Protein AF-A0A8T3AMB6-F1 (afdb_monomer_lite)

Secondary structure (DSSP, 8-state):
-EE-GGGGSSS-TTS-B--TT-TTTEEEEE--TTS-HHHHHHHHHHHHHHHHS-HHHHHHHHHH--TTEEEEE-----B--GGGHHHHHHHHHHHHTTT--HHHHHHHHHHHHS-TTTS-TTTTTTEEE-----TT--GGGG--TT-SEEET----SHHHHHHHHHHHHTT-TTGGGG-

Radius of gyration: 18.83 Å; chains: 1; bounding box: 40×41×48 Å

Sequence (179 aa):
MVLNYWNLLQADKARLWITNKVPQSWVSVSIDSKSSKWFVEQAAMVKKVADTLPVHLQVSYKEGTNEDKLIICSSEVFYVPRHFVNDFVDLVGLVGDLNIHHKVAVPLFFLAMDSQQNFDSDALARIVYQTTLPSNGSSFSYYTAKASAVYPLKVLNEPDFVKLVQVMASGDPLLMELV

InterPro domains:
  IPR005049 STELLO-like [PTHR31362] (1-178)

pLDDT: mean 83.97, std 10.94, range [53.72, 96.75]

Structure (mmCIF, N/CA/C/O backbone):
data_AF-A0A8T3AMB6-F1
#
_entry.id   AF-A0A8T3AMB6-F1
#
loop_
_atom_site.group_PDB
_atom_site.id
_atom_site.type_symbol
_atom_site.label_atom_id
_atom_site.label_alt_id
_atom_site.label_comp_id
_atom_site.label_asym_id
_atom_site.label_entity_id
_atom_site.label_seq_id
_atom_site.pdbx_PDB_ins_code
_atom_site.Cartn_x
_atom_site.Cartn_y
_atom_site.Cartn_z
_atom_site.occupancy
_atom_site.B_iso_or_equiv
_atom_site.auth_seq_id
_atom_site.auth_comp_id
_atom_site.auth_asym_id
_atom_site.auth_atom_id
_atom_site.pdbx_PDB_model_num
ATOM 1 N N . MET A 1 1 ? 0.405 7.080 -14.772 1.00 71.50 1 MET A N 1
ATOM 2 C CA . MET A 1 1 ? 1.543 6.529 -14.003 1.00 71.50 1 MET A CA 1
ATOM 3 C C . MET A 1 1 ? 2.224 5.512 -14.893 1.00 71.50 1 MET A C 1
ATOM 5 O O . MET A 1 1 ? 1.505 4.781 -15.561 1.00 71.50 1 MET A O 1
ATOM 9 N N . VAL A 1 2 ? 3.554 5.467 -14.915 1.00 73.81 2 VAL A N 1
ATOM 10 C CA . VAL A 1 2 ? 4.290 4.366 -15.558 1.00 73.81 2 VAL A CA 1
ATOM 11 C C . VAL A 1 2 ? 4.993 3.566 -14.474 1.00 73.81 2 VAL A C 1
ATOM 13 O O . VAL A 1 2 ? 5.714 4.145 -13.661 1.00 73.81 2 VAL A O 1
ATOM 16 N N . LEU A 1 3 ? 4.731 2.259 -14.449 1.00 77.44 3 LEU A N 1
ATOM 17 C CA . LEU A 1 3 ? 5.316 1.303 -13.516 1.00 77.44 3 LEU A CA 1
ATOM 18 C C . LEU A 1 3 ? 6.539 0.653 -14.166 1.00 77.44 3 LEU A C 1
ATOM 20 O O . LEU A 1 3 ? 6.450 0.097 -15.259 1.00 77.44 3 LEU A O 1
ATOM 24 N N . ASN A 1 4 ? 7.667 0.707 -13.473 1.00 76.06 4 ASN A N 1
ATOM 25 C CA . ASN A 1 4 ? 8.893 0.038 -13.866 1.00 76.06 4 ASN A CA 1
ATOM 26 C C . ASN A 1 4 ? 8.941 -1.344 -13.200 1.00 76.06 4 ASN A C 1
ATOM 28 O O . ASN A 1 4 ? 9.439 -1.500 -12.082 1.00 76.06 4 ASN A O 1
ATOM 32 N N . TYR A 1 5 ? 8.376 -2.346 -13.870 1.00 72.69 5 TYR A N 1
ATOM 33 C CA . TYR A 1 5 ? 8.190 -3.667 -13.271 1.00 72.69 5 TYR A CA 1
ATOM 34 C C . TYR A 1 5 ? 9.496 -4.445 -13.050 1.00 72.69 5 TYR A C 1
ATOM 36 O O . TYR A 1 5 ? 9.509 -5.383 -12.257 1.00 72.69 5 TYR A O 1
ATOM 44 N N . TRP A 1 6 ? 10.606 -4.047 -13.677 1.00 70.44 6 TRP A N 1
ATOM 45 C CA . TRP A 1 6 ? 11.914 -4.693 -13.502 1.00 70.44 6 TRP A CA 1
ATOM 46 C C . TRP A 1 6 ? 12.422 -4.561 -12.066 1.00 70.44 6 TRP A C 1
ATOM 48 O O . TRP A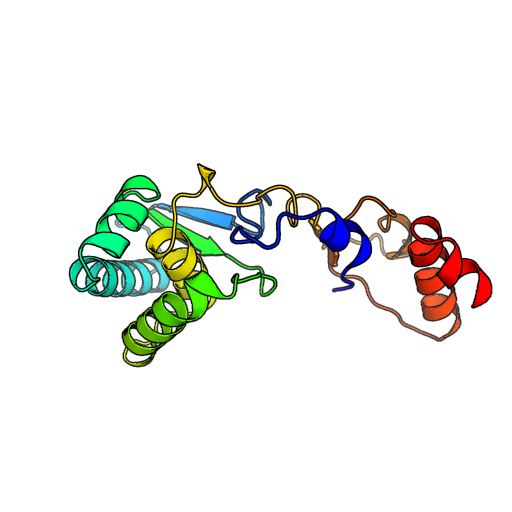 1 6 ? 12.936 -5.521 -11.497 1.00 70.44 6 TRP A O 1
ATOM 58 N N . ASN A 1 7 ? 12.191 -3.405 -11.434 1.00 67.81 7 ASN A N 1
ATOM 59 C CA . ASN A 1 7 ? 12.529 -3.199 -10.023 1.00 67.81 7 ASN A CA 1
ATOM 60 C C . ASN A 1 7 ? 11.692 -4.088 -9.089 1.00 67.81 7 ASN A C 1
ATOM 62 O O . ASN A 1 7 ? 12.131 -4.392 -7.984 1.00 67.81 7 ASN A O 1
ATOM 66 N N . LEU A 1 8 ? 10.528 -4.568 -9.545 1.00 77.00 8 LEU A N 1
ATOM 67 C CA . LEU A 1 8 ? 9.697 -5.519 -8.801 1.00 77.00 8 LEU A CA 1
ATOM 68 C C . LEU A 1 8 ? 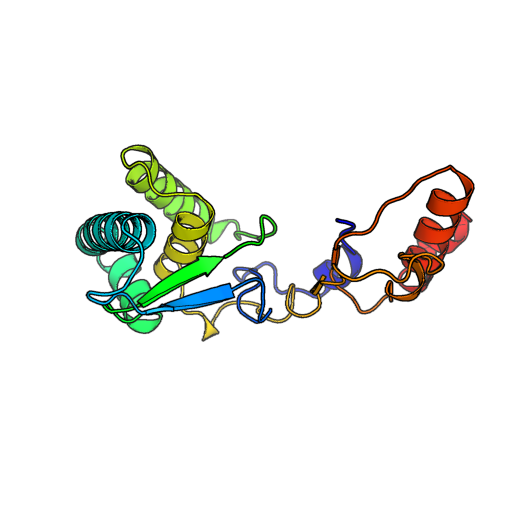10.183 -6.970 -8.938 1.00 77.00 8 LEU A C 1
ATOM 70 O O . LEU A 1 8 ? 9.723 -7.838 -8.200 1.00 77.00 8 LEU A O 1
ATOM 74 N N . LEU A 1 9 ? 11.108 -7.272 -9.860 1.00 77.94 9 LEU A N 1
ATOM 75 C CA . LEU A 1 9 ? 11.675 -8.622 -9.977 1.00 77.94 9 LEU A CA 1
ATOM 76 C C . LEU A 1 9 ? 12.528 -8.993 -8.763 1.00 77.94 9 LEU A C 1
ATOM 78 O O . LEU A 1 9 ? 12.580 -10.170 -8.410 1.00 77.94 9 LEU A O 1
ATOM 82 N N . GLN A 1 10 ? 13.169 -7.998 -8.145 1.00 80.06 10 GLN A N 1
ATOM 83 C CA . GLN A 1 10 ? 14.008 -8.162 -6.955 1.00 80.06 10 GLN A CA 1
ATOM 84 C C . GLN A 1 10 ? 13.212 -8.094 -5.646 1.00 80.06 10 GLN A C 1
ATOM 86 O O . GLN A 1 10 ? 13.758 -8.421 -4.597 1.00 80.06 10 GLN A O 1
ATOM 91 N N . ALA A 1 11 ? 11.946 -7.676 -5.707 1.00 88.94 11 ALA A N 1
ATOM 92 C CA . ALA A 1 11 ? 11.088 -7.577 -4.540 1.00 88.94 11 ALA A CA 1
ATOM 93 C C . ALA A 1 11 ? 10.725 -8.967 -3.990 1.00 88.94 11 ALA A C 1
ATOM 95 O O . ALA A 1 11 ? 10.522 -9.932 -4.742 1.00 88.94 11 ALA A O 1
ATOM 96 N N . ASP A 1 12 ? 10.612 -9.064 -2.669 1.00 93.06 12 ASP A N 1
ATOM 97 C CA . ASP A 1 12 ? 10.246 -10.287 -1.968 1.00 93.06 12 ASP A CA 1
ATOM 98 C C . ASP A 1 12 ? 8.747 -10.559 -2.137 1.00 93.06 12 ASP A C 1
ATOM 100 O O . ASP A 1 12 ? 7.897 -10.012 -1.435 1.00 93.06 12 ASP A O 1
ATOM 104 N N . LYS A 1 13 ? 8.411 -11.447 -3.076 1.00 93.19 13 LYS A N 1
ATOM 105 C CA . LYS A 1 13 ? 7.029 -11.841 -3.410 1.00 93.19 13 LYS A CA 1
ATOM 106 C C . LYS A 1 13 ? 6.336 -12.638 -2.300 1.00 93.19 13 LYS A C 1
ATOM 108 O O . LYS A 1 13 ? 5.157 -12.963 -2.435 1.00 93.19 13 LYS A O 1
ATOM 113 N N . ALA A 1 14 ? 7.039 -12.974 -1.220 1.00 95.81 14 ALA A N 1
ATOM 114 C CA . ALA A 1 14 ? 6.425 -13.512 -0.015 1.00 95.81 14 ALA A CA 1
ATOM 115 C C . ALA A 1 14 ? 5.962 -12.410 0.954 1.00 95.81 14 ALA A C 1
ATOM 117 O O . ALA A 1 14 ? 5.346 -12.728 1.963 1.00 95.81 14 ALA A O 1
ATOM 118 N N . ARG A 1 15 ? 6.217 -11.128 0.673 1.00 96.75 15 ARG A N 1
ATOM 119 C CA . ARG A 1 15 ? 5.850 -10.013 1.556 1.00 96.75 15 ARG A CA 1
ATOM 120 C C . ARG A 1 15 ? 4.833 -9.087 0.910 1.00 96.75 15 ARG A C 1
ATOM 122 O O . ARG A 1 15 ? 4.731 -8.993 -0.310 1.00 96.75 15 ARG A O 1
ATOM 129 N N . LEU A 1 16 ? 4.083 -8.381 1.747 1.00 96.50 16 LEU A N 1
ATOM 130 C CA . LEU A 1 16 ? 3.170 -7.325 1.317 1.00 96.50 16 LEU A CA 1
ATOM 131 C C . LEU A 1 16 ? 3.958 -6.136 0.752 1.00 96.50 16 LEU A C 1
ATOM 133 O O . LEU A 1 16 ? 4.942 -5.709 1.362 1.00 96.50 16 LEU A O 1
ATOM 137 N N . TRP A 1 17 ? 3.523 -5.590 -0.391 1.00 94.06 17 TRP A N 1
ATOM 138 C CA . TRP A 1 17 ? 4.127 -4.385 -0.983 1.00 94.06 17 TRP A CA 1
ATOM 139 C C . TRP A 1 17 ? 3.116 -3.252 -1.013 1.00 94.06 17 TRP A C 1
ATOM 141 O O . TRP A 1 17 ? 2.035 -3.384 -1.588 1.00 94.06 17 TRP A O 1
ATOM 151 N N . ILE A 1 18 ? 3.488 -2.112 -0.442 1.00 92.75 18 ILE A N 1
ATOM 152 C CA . ILE A 1 18 ? 2.692 -0.888 -0.472 1.00 92.75 18 ILE A CA 1
ATOM 153 C C . ILE A 1 18 ? 3.616 0.324 -0.372 1.00 92.75 18 ILE A C 1
ATOM 155 O O . ILE A 1 18 ? 4.778 0.225 0.007 1.00 92.75 18 ILE A O 1
ATOM 159 N N . THR A 1 19 ? 3.109 1.502 -0.705 1.00 91.06 19 THR A N 1
ATOM 160 C CA . THR A 1 19 ? 3.871 2.757 -0.710 1.00 91.06 19 THR A CA 1
ATOM 161 C C . THR A 1 19 ? 4.014 3.385 0.682 1.00 91.06 19 THR A C 1
ATOM 163 O O . THR A 1 19 ? 3.999 4.610 0.803 1.00 91.06 19 THR A O 1
ATOM 166 N N . ASN A 1 20 ? 4.107 2.583 1.746 1.00 90.56 20 ASN A N 1
ATOM 167 C CA . ASN A 1 20 ? 4.154 3.057 3.138 1.00 90.56 20 ASN A CA 1
ATOM 168 C C . ASN A 1 20 ? 5.390 3.924 3.447 1.00 90.56 20 ASN A C 1
ATOM 170 O O . ASN A 1 20 ? 5.372 4.708 4.393 1.00 90.56 20 ASN A O 1
ATOM 174 N N . LYS A 1 21 ? 6.455 3.822 2.642 1.00 88.56 21 LYS A N 1
ATOM 175 C CA . LYS A 1 21 ? 7.654 4.674 2.741 1.00 88.56 21 LYS A CA 1
ATOM 176 C C . LYS A 1 21 ? 7.622 5.924 1.866 1.00 88.56 21 LYS A C 1
ATOM 178 O O . LYS A 1 21 ? 8.559 6.716 1.931 1.00 88.56 21 LYS A O 1
ATOM 183 N N . VAL A 1 22 ? 6.579 6.127 1.060 1.00 85.00 22 VAL A N 1
ATOM 184 C CA . VAL A 1 22 ? 6.497 7.292 0.173 1.00 85.00 22 VAL A CA 1
ATOM 185 C C . VAL A 1 22 ? 5.759 8.434 0.889 1.00 85.00 22 VAL A C 1
ATOM 187 O O . VAL A 1 22 ? 4.555 8.304 1.116 1.00 85.00 22 VAL A O 1
ATOM 190 N N . PRO A 1 23 ? 6.421 9.568 1.213 1.00 81.06 23 PRO A N 1
ATOM 191 C CA . PRO A 1 23 ? 5.881 10.574 2.139 1.00 81.06 23 PRO A CA 1
ATOM 192 C C . PRO A 1 23 ? 4.530 11.188 1.754 1.00 81.06 23 PRO A C 1
ATOM 194 O O . PRO A 1 23 ? 3.743 11.536 2.624 1.00 81.06 23 PRO A O 1
ATOM 197 N N . GLN A 1 24 ? 4.252 11.339 0.456 1.00 80.00 24 GLN A N 1
ATOM 198 C CA . GLN A 1 24 ? 2.969 11.870 -0.029 1.00 80.00 24 GLN A CA 1
ATOM 199 C C . GLN A 1 24 ? 1.920 10.777 -0.260 1.00 80.00 24 GLN A C 1
ATOM 201 O O . GLN A 1 24 ? 0.734 11.071 -0.412 1.00 80.00 24 GLN A O 1
ATOM 206 N N . SER A 1 25 ? 2.358 9.517 -0.308 1.00 85.06 25 SER A N 1
ATOM 207 C CA . SER A 1 25 ? 1.466 8.396 -0.556 1.00 85.06 25 SER A CA 1
ATOM 208 C C . SER A 1 25 ? 0.833 7.910 0.731 1.00 85.06 25 SER A C 1
ATOM 210 O O . SER A 1 25 ? -0.374 7.725 0.761 1.00 85.06 25 SER A O 1
ATOM 212 N N . TRP A 1 26 ? 1.626 7.749 1.790 1.00 90.62 26 TRP A N 1
ATOM 213 C CA . TRP A 1 26 ? 1.185 7.218 3.074 1.00 90.62 26 TRP A CA 1
ATOM 214 C C . TRP A 1 26 ? 1.273 8.291 4.152 1.00 90.62 26 TRP A C 1
ATOM 216 O O . TRP A 1 26 ? 2.360 8.648 4.610 1.00 90.62 26 TRP A O 1
ATOM 226 N N . VAL A 1 27 ? 0.120 8.819 4.550 1.00 91.94 27 VAL A N 1
ATOM 227 C CA . VAL A 1 27 ? 0.021 9.946 5.480 1.00 91.94 27 VAL A CA 1
ATOM 228 C C . VAL A 1 27 ? -0.784 9.532 6.700 1.00 91.94 27 VAL A C 1
ATOM 230 O O . VAL A 1 27 ? -1.804 8.857 6.592 1.00 91.94 27 VAL A O 1
ATOM 233 N N . SER A 1 28 ? -0.327 9.970 7.870 1.00 92.81 28 SER A N 1
ATOM 234 C CA . SER A 1 28 ? -1.061 9.838 9.121 1.00 92.81 28 SER A CA 1
ATOM 235 C C . SER A 1 28 ? -1.698 11.179 9.478 1.00 92.81 28 SER A C 1
ATOM 237 O O . SER A 1 28 ? -0.997 12.179 9.632 1.00 92.81 28 SER A O 1
ATOM 239 N N . VAL A 1 29 ? -3.025 11.200 9.576 1.00 92.12 29 VAL A N 1
ATOM 240 C CA . VAL A 1 29 ? -3.828 12.376 9.922 1.00 92.12 29 VAL A CA 1
ATOM 241 C C . VAL A 1 29 ? -4.311 12.213 11.358 1.00 92.12 29 VAL A C 1
ATOM 243 O O . VAL A 1 29 ? -4.959 11.218 11.678 1.00 92.12 29 VAL A O 1
ATOM 246 N N . SER A 1 30 ? -3.997 13.174 12.225 1.00 92.00 30 SER A N 1
ATOM 247 C CA . SER A 1 30 ? -4.538 13.199 13.587 1.00 92.00 30 SER A CA 1
ATOM 248 C C . SER A 1 30 ? -6.041 13.462 13.553 1.00 92.00 30 SER A C 1
ATOM 250 O O . SER A 1 30 ? -6.491 14.327 12.801 1.00 92.00 30 SER A O 1
ATOM 252 N N . ILE A 1 31 ? -6.797 12.734 14.370 1.00 91.62 31 ILE A N 1
ATOM 253 C CA . ILE A 1 31 ? -8.239 12.906 14.526 1.00 91.62 31 ILE A CA 1
ATOM 254 C C . ILE A 1 31 ? -8.495 13.665 15.826 1.00 91.62 31 ILE A C 1
ATOM 256 O O . ILE A 1 31 ? -8.287 13.151 16.919 1.00 91.62 31 ILE A O 1
ATOM 260 N N . ASP A 1 32 ? -8.933 14.912 15.697 1.00 86.69 32 ASP A N 1
ATOM 261 C CA . ASP A 1 32 ? -9.219 15.823 16.804 1.00 86.69 32 ASP A CA 1
ATOM 262 C C . ASP A 1 32 ? -10.514 16.622 16.572 1.00 86.69 32 ASP A C 1
ATOM 264 O O . ASP A 1 32 ? -11.193 16.486 15.552 1.00 86.69 32 ASP A O 1
ATOM 268 N N . SER A 1 33 ? -10.861 17.499 17.516 1.00 75.50 33 SER A N 1
ATOM 269 C CA . SER A 1 33 ? -12.073 18.326 17.444 1.00 75.50 33 SER A CA 1
ATOM 270 C C . SER A 1 33 ? -12.085 19.348 16.298 1.00 75.50 33 SER A C 1
ATOM 272 O O . SER A 1 33 ? -13.136 19.923 16.015 1.00 75.50 33 SER A O 1
ATOM 274 N N . LYS A 1 34 ? -10.946 19.588 15.637 1.00 84.94 34 LYS A N 1
ATOM 275 C CA . LYS A 1 34 ? -10.804 20.503 14.491 1.00 84.94 34 LYS A CA 1
ATOM 276 C C . LYS A 1 34 ? -10.743 19.759 13.157 1.00 84.94 34 LYS A C 1
ATOM 278 O O . LYS A 1 34 ? -10.705 20.396 12.102 1.00 84.94 34 LYS A O 1
ATOM 283 N N . SER A 1 35 ? -10.709 18.432 13.195 1.00 87.25 35 SER A N 1
ATOM 284 C CA . SER A 1 35 ? -10.589 17.589 12.015 1.00 87.25 35 SER A CA 1
ATOM 285 C C . SER A 1 35 ? -11.831 17.685 11.139 1.00 87.25 35 SER A C 1
ATOM 287 O O . SER A 1 35 ? -12.945 17.920 11.609 1.00 87.25 35 SER A O 1
ATOM 289 N N . SER A 1 36 ? -11.647 17.501 9.830 1.00 92.25 36 SER A N 1
ATOM 290 C CA . SER A 1 36 ? -12.779 17.498 8.906 1.00 92.25 36 SER A CA 1
ATOM 291 C C . SER A 1 36 ? -13.770 16.392 9.281 1.00 92.25 36 SER A C 1
ATOM 293 O O . SER A 1 36 ? -13.369 15.295 9.680 1.00 92.25 36 SER A O 1
ATOM 295 N N . LYS A 1 37 ? -15.068 16.659 9.093 1.00 93.19 37 LYS A N 1
ATOM 296 C CA . LYS A 1 37 ? -16.134 15.680 9.355 1.00 93.19 37 LYS A CA 1
ATOM 297 C C . LYS A 1 37 ? -15.867 14.345 8.651 1.00 93.19 37 LYS A C 1
ATOM 299 O O . LYS A 1 37 ? -16.076 13.289 9.232 1.00 93.19 37 LYS A O 1
ATOM 304 N N . TRP A 1 38 ? -15.336 14.408 7.429 1.00 93.69 38 TRP A N 1
ATOM 305 C CA . TRP A 1 38 ? -14.986 13.232 6.642 1.00 93.69 38 TRP A CA 1
ATOM 306 C C . TRP A 1 38 ? -13.918 12.365 7.325 1.00 93.69 38 TRP A C 1
ATOM 308 O O . TRP A 1 38 ? -14.104 11.157 7.427 1.00 93.69 38 TRP A O 1
ATOM 318 N N . PHE A 1 3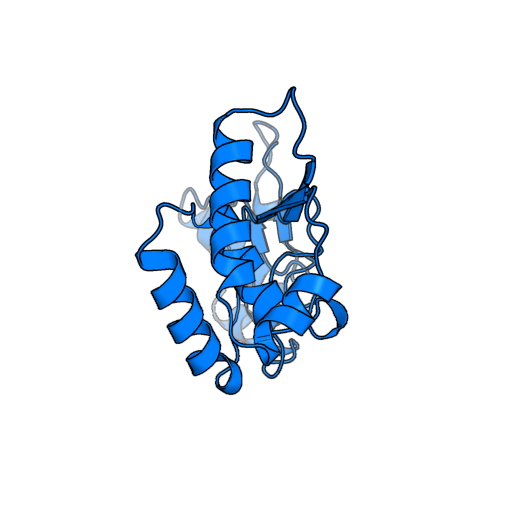9 ? -12.832 12.954 7.848 1.00 93.69 39 PHE A N 1
ATOM 319 C CA . PHE A 1 39 ? -11.796 12.180 8.551 1.00 93.69 39 PHE A CA 1
ATOM 320 C C . PHE A 1 39 ? -12.349 11.509 9.813 1.00 93.69 39 PHE A C 1
ATOM 322 O O . PHE A 1 39 ? -12.045 10.346 10.067 1.00 93.69 39 PHE A O 1
ATOM 329 N N . VAL A 1 40 ? -13.197 12.216 10.567 1.00 93.38 40 VAL A N 1
ATOM 330 C CA . VAL A 1 40 ? -13.837 11.686 11.781 1.00 93.38 40 VAL A CA 1
ATOM 331 C C . VAL A 1 40 ? -14.758 10.506 11.451 1.00 93.38 40 VAL A C 1
ATOM 333 O O . VAL A 1 40 ? -14.684 9.467 12.104 1.00 93.38 40 VAL A O 1
ATOM 336 N N . GLU A 1 41 ? -15.589 10.628 10.411 1.00 94.12 41 GLU A N 1
ATOM 337 C CA . GLU A 1 41 ? -16.484 9.552 9.964 1.00 94.12 41 GLU A CA 1
ATOM 338 C C . GLU A 1 41 ? -15.699 8.314 9.493 1.00 94.12 41 GLU A C 1
ATOM 340 O O . GLU A 1 41 ? -16.027 7.191 9.881 1.00 94.12 41 GLU A O 1
ATOM 345 N N . GLN A 1 42 ? -14.633 8.502 8.705 1.00 95.00 42 GLN A N 1
ATOM 346 C CA . GLN A 1 42 ? -13.778 7.400 8.245 1.00 95.00 42 GLN A CA 1
ATOM 347 C C . GLN A 1 42 ? -13.062 6.704 9.411 1.00 95.00 42 GLN A C 1
ATOM 349 O O . GLN A 1 42 ? -13.058 5.476 9.475 1.00 95.00 42 GLN A O 1
ATOM 354 N N . ALA A 1 43 ? -12.513 7.465 10.362 1.00 93.94 43 ALA A N 1
ATOM 355 C CA . ALA A 1 43 ? -11.846 6.911 11.540 1.00 93.94 43 ALA A CA 1
ATOM 356 C C . ALA A 1 43 ? -12.803 6.102 12.429 1.00 93.94 43 ALA A C 1
ATOM 358 O O . ALA A 1 43 ? -12.450 5.013 12.881 1.00 93.94 43 ALA A O 1
ATOM 359 N N . ALA A 1 44 ? -14.036 6.580 12.623 1.00 93.12 44 ALA A N 1
ATOM 360 C CA . ALA A 1 44 ? -15.054 5.851 13.376 1.00 93.12 44 ALA A CA 1
ATOM 361 C C . ALA A 1 44 ? -15.421 4.510 12.712 1.00 93.12 44 ALA A C 1
ATOM 363 O O . ALA A 1 44 ? -15.558 3.497 13.400 1.00 93.12 44 ALA A O 1
ATOM 364 N N . MET A 1 45 ? -15.541 4.480 11.379 1.00 94.75 45 MET A N 1
ATOM 365 C CA . MET A 1 45 ? -15.797 3.236 10.646 1.00 94.75 45 MET A CA 1
ATOM 366 C C . MET A 1 45 ? -14.611 2.270 10.717 1.00 94.75 45 MET A C 1
ATOM 368 O O . MET A 1 45 ? -14.821 1.083 10.950 1.00 94.75 45 MET A O 1
ATOM 372 N N . VAL A 1 46 ? -13.378 2.766 10.588 1.00 94.31 46 VAL A N 1
ATOM 373 C CA . VAL A 1 46 ? -12.166 1.948 10.757 1.00 94.31 46 VAL A CA 1
ATOM 374 C C . VAL A 1 46 ? -12.103 1.341 12.153 1.00 94.31 46 VAL A C 1
ATOM 376 O O . VAL A 1 46 ? -11.856 0.145 12.273 1.00 94.31 46 VAL A O 1
ATOM 379 N N . LYS A 1 47 ? -12.376 2.129 13.200 1.00 93.00 47 LYS A N 1
ATOM 380 C CA . LYS A 1 47 ? -12.412 1.632 14.580 1.00 93.00 47 LYS A CA 1
ATOM 381 C C . LYS A 1 47 ? -13.441 0.515 14.745 1.00 93.00 47 LYS A C 1
ATOM 383 O O . LYS A 1 47 ? -13.110 -0.544 15.265 1.00 93.00 47 LYS A O 1
ATOM 388 N N . LYS A 1 48 ? -14.649 0.705 14.204 1.00 92.50 48 LYS A N 1
ATOM 389 C CA . LYS A 1 48 ? -15.690 -0.332 14.200 1.00 92.50 48 LYS A CA 1
ATOM 390 C C . LYS A 1 48 ? -15.205 -1.628 13.540 1.00 92.50 48 LYS A C 1
ATOM 392 O O . LYS A 1 48 ? -15.446 -2.694 14.091 1.00 92.50 48 LYS A O 1
ATOM 397 N N . VAL A 1 49 ? -14.526 -1.546 12.392 1.00 92.69 49 VAL A N 1
ATOM 398 C CA . VAL A 1 49 ? -13.967 -2.738 11.728 1.00 92.69 49 VAL A CA 1
ATOM 399 C C . VAL A 1 49 ? -12.887 -3.373 12.589 1.00 92.69 49 VAL A C 1
ATOM 401 O O . VAL A 1 49 ? -12.968 -4.570 12.855 1.00 92.69 49 VAL A O 1
ATOM 404 N N . ALA A 1 50 ? -11.925 -2.579 13.065 1.00 91.81 50 ALA A N 1
ATOM 405 C CA . ALA A 1 50 ? -10.804 -3.038 13.878 1.00 91.81 50 ALA A CA 1
ATOM 406 C C . ALA A 1 50 ? -11.261 -3.812 15.124 1.00 91.81 50 ALA A C 1
ATOM 408 O O . ALA A 1 50 ? -10.689 -4.854 15.436 1.00 91.81 50 ALA A O 1
ATOM 409 N N . ASP A 1 51 ? -12.333 -3.361 15.781 1.00 90.62 51 ASP A N 1
ATOM 410 C CA . ASP A 1 51 ? -12.909 -4.025 16.956 1.00 90.62 51 ASP A CA 1
ATOM 411 C C . ASP A 1 51 ? -13.590 -5.368 16.622 1.00 90.62 51 ASP A C 1
ATOM 413 O O . ASP A 1 51 ? -13.707 -6.240 17.485 1.00 90.62 51 ASP A O 1
ATOM 417 N N . THR A 1 52 ? -14.015 -5.557 15.369 1.00 90.75 52 THR A N 1
ATOM 418 C CA . THR A 1 52 ? -14.680 -6.781 14.878 1.00 90.75 52 THR A CA 1
ATOM 419 C C . THR A 1 52 ? -13.747 -7.770 14.181 1.00 90.75 52 THR A C 1
ATOM 421 O O . THR A 1 52 ? -14.178 -8.871 13.840 1.00 90.75 52 THR A O 1
ATOM 424 N N . LEU A 1 53 ? -12.477 -7.409 13.968 1.00 90.81 53 LEU A N 1
ATOM 425 C CA . LEU A 1 53 ? -11.513 -8.287 13.307 1.00 90.81 53 LEU A CA 1
ATOM 426 C C . LEU A 1 53 ? -11.272 -9.573 14.122 1.00 90.81 53 LEU A C 1
ATOM 428 O O . LEU A 1 53 ? -11.289 -9.535 15.355 1.00 90.81 53 LEU A O 1
ATOM 432 N N . PRO A 1 54 ? -10.959 -10.705 13.471 1.00 90.00 54 PRO A N 1
ATOM 433 C CA . PRO A 1 54 ? -10.372 -11.862 14.139 1.00 90.00 54 PRO A CA 1
ATOM 434 C C . PRO A 1 54 ? -9.140 -11.481 14.974 1.00 90.00 54 PRO A C 1
ATOM 436 O O . PRO A 1 54 ? -8.357 -10.617 14.581 1.00 90.00 54 PRO A O 1
ATOM 439 N N . VAL A 1 55 ? -8.926 -12.167 16.104 1.00 89.31 55 VAL A N 1
ATOM 440 C CA . VAL A 1 55 ? -7.854 -11.838 17.070 1.00 89.31 55 VAL A CA 1
ATOM 441 C C . VAL A 1 55 ? -6.478 -11.738 16.407 1.00 89.31 55 VAL A C 1
ATOM 443 O O . VAL A 1 55 ? -5.731 -10.813 16.706 1.00 89.31 55 VAL A O 1
ATOM 446 N N . HIS A 1 56 ? -6.154 -12.645 15.482 1.00 87.12 56 HIS A N 1
ATOM 447 C CA . HIS A 1 56 ? -4.856 -12.640 14.806 1.00 87.12 56 HIS A CA 1
ATOM 448 C C . HIS A 1 56 ? -4.635 -11.389 13.933 1.00 87.12 56 HIS A C 1
ATOM 450 O O . HIS A 1 56 ? -3.515 -10.898 13.882 1.00 87.12 56 HIS A O 1
ATOM 456 N N . LEU A 1 57 ? -5.691 -10.819 13.334 1.00 91.44 57 LEU A N 1
ATOM 457 C CA . LEU A 1 57 ? -5.614 -9.574 12.556 1.00 91.44 57 LEU A CA 1
ATOM 458 C C . LEU A 1 57 ? -5.634 -8.324 13.452 1.00 91.44 57 LEU A C 1
ATOM 460 O O . LEU A 1 57 ? -5.011 -7.309 13.139 1.00 91.44 57 LEU A O 1
ATOM 464 N N . GLN A 1 58 ? -6.326 -8.387 14.598 1.00 91.19 58 GLN A N 1
ATOM 465 C CA . GLN A 1 58 ? -6.347 -7.280 15.563 1.00 91.19 58 GLN A CA 1
ATOM 466 C C . GLN A 1 58 ? -4.968 -6.978 16.146 1.00 91.19 58 GLN A C 1
ATOM 468 O O . GLN A 1 58 ? -4.663 -5.811 16.396 1.00 91.19 58 GLN A O 1
ATOM 473 N N . VAL A 1 59 ? -4.168 -8.016 16.408 1.00 90.12 59 VAL A N 1
ATOM 474 C CA . VAL A 1 59 ? -2.827 -7.867 16.991 1.00 90.12 59 VAL A CA 1
ATOM 475 C C . VAL A 1 59 ? -1.943 -7.052 16.049 1.00 90.12 59 VAL A C 1
ATOM 477 O O . VAL A 1 59 ? -1.481 -5.982 16.445 1.00 90.12 59 VAL A O 1
ATOM 480 N N . SER A 1 60 ? -1.815 -7.481 14.790 1.00 89.56 60 SER A N 1
ATOM 481 C CA . SER A 1 60 ? -1.043 -6.765 13.765 1.00 89.56 60 SER A CA 1
ATOM 482 C C . SER A 1 60 ? -1.516 -5.318 13.601 1.00 89.56 60 SER A C 1
ATOM 484 O O . SER A 1 60 ? -0.710 -4.381 13.598 1.00 89.56 60 SER A O 1
ATOM 486 N N . TYR A 1 61 ? -2.838 -5.112 13.556 1.00 92.00 61 TYR A N 1
ATOM 487 C CA . TYR A 1 61 ? -3.412 -3.782 13.372 1.00 92.00 61 TYR A CA 1
ATOM 488 C C . TYR A 1 61 ? -3.065 -2.831 14.525 1.00 92.00 61 TYR A C 1
ATOM 490 O O . TYR A 1 61 ? -2.700 -1.673 14.295 1.00 92.00 61 TYR A O 1
ATOM 498 N N . LYS A 1 62 ? -3.148 -3.306 15.772 1.00 88.56 62 LYS A N 1
ATOM 499 C CA . LYS A 1 62 ? -2.861 -2.499 16.970 1.00 88.56 62 LYS A CA 1
ATOM 500 C C . LYS A 1 62 ? -1.375 -2.180 17.127 1.00 88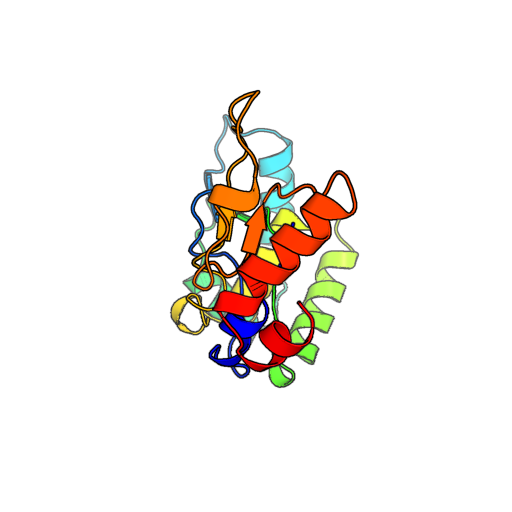.56 62 LYS A C 1
ATOM 502 O O . LYS A 1 62 ? -1.047 -1.116 17.638 1.00 88.56 62 LYS A O 1
ATOM 507 N N . GLU A 1 63 ? -0.477 -3.043 16.656 1.00 85.44 63 GLU A N 1
ATOM 508 C CA . GLU A 1 63 ? 0.965 -2.754 16.635 1.00 85.44 63 GLU A CA 1
ATOM 509 C C . GLU A 1 63 ? 1.325 -1.638 15.643 1.00 85.44 63 GLU A C 1
ATOM 511 O O . GLU A 1 63 ? 2.246 -0.853 15.878 1.00 85.44 63 GLU A O 1
ATOM 516 N N . GLY A 1 64 ? 0.603 -1.566 14.522 1.00 77.06 64 GLY A N 1
ATOM 517 C CA . GLY A 1 64 ? 0.882 -0.633 13.432 1.00 77.06 64 GLY A CA 1
ATOM 518 C C . GLY A 1 64 ? 0.150 0.708 13.507 1.00 77.06 64 GLY A C 1
ATOM 519 O O . GLY A 1 64 ? 0.395 1.562 12.646 1.00 77.06 64 GLY A O 1
ATOM 520 N N . THR A 1 65 ? -0.752 0.903 14.475 1.00 83.44 65 THR A N 1
ATOM 521 C CA . THR A 1 65 ? -1.662 2.060 14.523 1.00 83.44 65 THR A CA 1
ATOM 522 C C . THR A 1 65 ? -1.748 2.717 15.898 1.00 83.44 65 THR A C 1
ATOM 524 O O . THR A 1 65 ? -1.297 2.196 16.911 1.00 83.44 65 THR A O 1
ATOM 527 N N . ASN A 1 66 ? -2.308 3.925 15.919 1.00 81.06 66 ASN A N 1
ATOM 528 C CA . ASN A 1 66 ? -2.719 4.623 17.130 1.00 81.06 66 ASN A CA 1
ATOM 529 C C . ASN A 1 66 ? -4.173 5.054 16.910 1.00 81.06 66 ASN A C 1
ATOM 531 O O . ASN A 1 66 ? -4.478 5.580 15.840 1.00 81.06 66 ASN A O 1
ATOM 535 N N . GLU A 1 67 ? -5.051 4.822 17.889 1.00 76.62 67 GLU A N 1
ATOM 536 C CA . GLU A 1 67 ? -6.492 5.093 17.777 1.00 76.62 67 GLU A CA 1
ATOM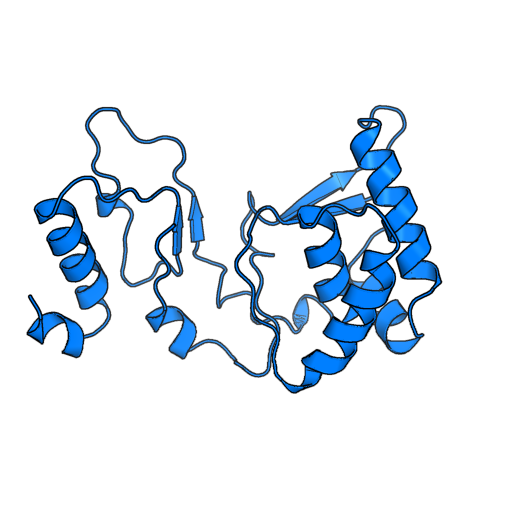 537 C C . GLU A 1 67 ? -6.814 6.554 17.422 1.00 76.62 67 GLU A C 1
ATOM 539 O O . GLU A 1 67 ? -7.822 6.813 16.766 1.00 76.62 67 GLU A O 1
ATOM 544 N N . ASP A 1 68 ? -5.932 7.495 17.769 1.00 85.81 68 ASP A N 1
ATOM 545 C CA . ASP A 1 68 ? -6.113 8.927 17.496 1.00 85.81 68 ASP A CA 1
ATOM 546 C C . ASP A 1 68 ? -5.652 9.345 16.086 1.00 85.81 68 ASP A C 1
ATOM 548 O O . ASP A 1 68 ? -5.591 10.536 15.757 1.00 85.81 68 ASP A O 1
ATOM 552 N N . LYS A 1 69 ? -5.258 8.385 15.241 1.00 90.88 69 LYS A N 1
ATOM 553 C CA . LYS A 1 69 ? -4.680 8.641 13.919 1.00 90.88 69 LYS A CA 1
ATOM 554 C C . LYS A 1 69 ? -5.360 7.816 12.838 1.00 90.88 69 LYS A C 1
ATOM 556 O O . LYS A 1 69 ? -5.440 6.595 12.912 1.00 90.88 69 LYS A O 1
ATOM 561 N N . LEU A 1 70 ? -5.744 8.490 11.761 1.00 94.00 70 LEU A N 1
ATOM 562 C CA . LEU A 1 70 ? -6.205 7.860 10.534 1.00 94.00 70 LEU A CA 1
ATOM 563 C C . LEU A 1 70 ? -5.052 7.766 9.539 1.00 94.00 70 LEU A C 1
ATOM 565 O O . LEU A 1 70 ? -4.405 8.766 9.225 1.00 94.00 70 LEU A O 1
ATOM 569 N N . ILE A 1 71 ? -4.802 6.569 9.024 1.00 94.62 71 ILE A N 1
ATOM 570 C CA . ILE A 1 71 ? -3.801 6.352 7.982 1.00 94.62 71 ILE A CA 1
ATOM 571 C C . ILE A 1 71 ? -4.486 6.387 6.620 1.00 94.62 71 ILE A C 1
ATOM 573 O O . ILE A 1 71 ? -5.515 5.748 6.408 1.00 94.62 71 ILE A O 1
ATOM 577 N N . ILE A 1 72 ? -3.901 7.144 5.696 1.00 94.25 72 ILE A N 1
ATOM 578 C CA . ILE A 1 72 ? -4.407 7.335 4.341 1.00 94.25 72 ILE A CA 1
ATOM 579 C C . ILE A 1 72 ? -3.303 6.961 3.359 1.00 94.25 72 ILE A C 1
ATOM 581 O O . ILE A 1 72 ? -2.207 7.517 3.417 1.00 94.25 72 ILE A O 1
ATOM 585 N N . CYS A 1 73 ? -3.613 6.053 2.435 1.00 92.69 73 CYS A N 1
ATOM 586 C CA . CYS A 1 73 ? -2.786 5.743 1.278 1.00 92.69 73 CYS A CA 1
ATOM 587 C C . CYS A 1 73 ? -3.424 6.324 0.014 1.00 92.69 73 CYS A C 1
ATOM 589 O O . CYS A 1 73 ? -4.563 6.000 -0.312 1.00 92.69 73 CYS A O 1
ATOM 591 N N . SER A 1 74 ? -2.712 7.186 -0.708 1.00 86.56 74 SER A N 1
ATOM 592 C CA . SER A 1 74 ? -3.176 7.744 -1.983 1.00 86.56 74 SER A CA 1
ATOM 593 C C . SER A 1 74 ? -2.750 6.926 -3.210 1.00 86.56 74 SER A C 1
ATOM 595 O O . SER A 1 74 ? -3.221 7.225 -4.306 1.00 86.56 74 SER A O 1
ATOM 597 N N . SER A 1 75 ? -1.916 5.894 -3.031 1.00 82.00 75 SER A N 1
ATOM 598 C CA . SER A 1 75 ? -1.519 4.952 -4.085 1.00 82.00 75 SER A CA 1
ATOM 599 C C . SER A 1 75 ? -2.571 3.872 -4.316 1.00 82.00 75 SER A C 1
ATOM 601 O O . SER A 1 75 ? -3.105 3.290 -3.374 1.00 82.00 75 SER A O 1
ATOM 603 N N . GLU A 1 76 ? -2.783 3.547 -5.588 1.00 82.44 76 GLU A N 1
ATOM 604 C CA . GLU A 1 76 ? -3.592 2.411 -6.046 1.00 82.44 76 GLU A CA 1
ATOM 605 C C . GLU A 1 76 ? -2.721 1.197 -6.428 1.00 82.44 76 GLU A C 1
ATOM 607 O O . GLU A 1 76 ? -3.234 0.173 -6.868 1.00 82.44 76 GLU A O 1
ATOM 612 N N . VAL A 1 77 ? -1.395 1.294 -6.261 1.00 86.00 77 VAL A N 1
ATOM 613 C CA . VAL A 1 77 ? -0.453 0.189 -6.491 1.00 86.00 77 VAL A CA 1
ATOM 614 C C . VAL A 1 77 ? -0.095 -0.466 -5.170 1.00 86.00 77 VAL A C 1
ATOM 616 O O . VAL A 1 77 ? 0.451 0.188 -4.274 1.00 86.00 77 VAL A O 1
ATOM 619 N N . PHE A 1 78 ? -0.359 -1.764 -5.090 1.00 92.00 78 PHE A N 1
ATOM 620 C CA . PHE A 1 78 ? 0.038 -2.633 -3.994 1.00 92.00 78 PHE A CA 1
ATOM 621 C C . PHE A 1 78 ? 0.111 -4.090 -4.474 1.00 92.00 78 PHE A C 1
ATOM 623 O O . PHE A 1 78 ? -0.386 -4.427 -5.550 1.00 92.00 78 PHE A O 1
ATOM 630 N N . TYR A 1 79 ? 0.734 -4.955 -3.677 1.00 94.00 79 TYR A N 1
ATOM 631 C CA . TYR A 1 79 ? 0.835 -6.390 -3.941 1.00 94.00 79 TYR A CA 1
ATOM 632 C C . TYR A 1 79 ? 0.472 -7.190 -2.690 1.00 94.00 79 TYR A C 1
ATOM 634 O O . TYR A 1 79 ? 0.968 -6.901 -1.599 1.00 94.00 79 TYR A O 1
ATOM 642 N N . VAL A 1 80 ? -0.382 -8.200 -2.877 1.00 96.56 80 VAL A N 1
ATOM 643 C CA . VAL A 1 80 ? -0.799 -9.153 -1.843 1.00 96.56 80 VAL A CA 1
ATOM 644 C C . VAL A 1 80 ? -0.302 -10.550 -2.238 1.00 96.56 80 VAL A C 1
ATOM 646 O O . VAL A 1 80 ? -0.752 -11.087 -3.256 1.00 96.56 80 VAL A O 1
ATOM 649 N N . PRO A 1 81 ? 0.625 -11.154 -1.471 1.00 96.69 81 PRO A N 1
ATOM 650 C CA . PRO A 1 81 ? 1.069 -12.525 -1.685 1.00 96.69 81 PRO A CA 1
ATOM 651 C C . PRO A 1 81 ? -0.071 -13.537 -1.579 1.00 96.69 81 PRO A C 1
ATOM 653 O O . PRO A 1 81 ? -1.025 -13.355 -0.827 1.00 96.69 81 PRO A O 1
ATOM 656 N N . ARG A 1 82 ? 0.078 -14.681 -2.257 1.00 96.62 82 ARG A N 1
ATOM 657 C CA . ARG A 1 82 ? -0.956 -15.729 -2.305 1.00 96.62 82 ARG A CA 1
ATOM 658 C C . ARG A 1 82 ? -1.434 -16.202 -0.925 1.00 96.62 82 ARG A C 1
ATOM 660 O O . ARG A 1 82 ? -2.608 -16.518 -0.783 1.00 96.62 82 ARG A O 1
ATOM 667 N N . HIS A 1 83 ? -0.548 -16.284 0.066 1.00 95.81 83 HIS A N 1
ATOM 668 C CA . HIS A 1 83 ? -0.915 -16.767 1.402 1.00 95.81 83 HIS A CA 1
ATOM 669 C C . HIS A 1 83 ? -1.753 -15.763 2.207 1.00 95.81 83 HIS A C 1
ATOM 671 O O . HIS A 1 83 ? -2.465 -16.194 3.102 1.00 95.81 83 HIS A O 1
ATOM 677 N N . PHE A 1 84 ? -1.739 -14.475 1.848 1.00 96.75 84 PHE A N 1
ATOM 678 C CA . PHE A 1 84 ? -2.590 -13.439 2.445 1.00 96.75 84 PHE A CA 1
ATOM 679 C C . PHE A 1 84 ? -3.939 -13.269 1.731 1.00 96.75 84 PHE A C 1
ATOM 681 O O . PHE A 1 84 ? -4.768 -12.473 2.158 1.00 96.75 84 PHE A O 1
ATOM 688 N N . VAL A 1 85 ? -4.188 -13.986 0.627 1.00 95.69 85 VAL A N 1
ATOM 689 C CA . VAL A 1 85 ? -5.394 -13.774 -0.195 1.00 95.69 85 VAL A CA 1
ATOM 690 C C . VAL A 1 85 ? -6.681 -14.025 0.588 1.00 95.69 85 VAL A C 1
ATOM 692 O O . VAL A 1 85 ? -7.633 -13.275 0.408 1.00 95.69 85 VAL A O 1
ATOM 695 N N . ASN A 1 86 ? -6.720 -15.040 1.454 1.00 94.69 86 ASN A N 1
ATOM 696 C CA . ASN A 1 86 ? -7.920 -15.333 2.242 1.00 94.69 86 ASN A CA 1
ATOM 697 C C . ASN A 1 86 ? -8.212 -14.206 3.241 1.00 94.69 86 ASN A C 1
ATOM 699 O O . ASN A 1 86 ? -9.314 -13.669 3.225 1.00 94.69 86 ASN A O 1
ATOM 703 N N . ASP A 1 87 ? -7.205 -13.776 4.009 1.00 95.00 87 ASP A N 1
ATOM 704 C CA . ASP A 1 87 ? -7.342 -12.653 4.945 1.00 95.00 87 ASP A CA 1
ATOM 705 C C . ASP A 1 87 ? -7.773 -11.377 4.213 1.00 95.00 87 ASP A C 1
ATOM 707 O O . ASP A 1 87 ? -8.655 -10.653 4.670 1.00 95.00 87 ASP A O 1
ATOM 711 N N . PHE A 1 88 ? -7.198 -11.118 3.035 1.00 95.38 88 PHE A N 1
ATOM 712 C CA . PHE A 1 88 ? -7.577 -9.982 2.202 1.00 95.38 88 PHE A CA 1
ATOM 713 C C . PHE A 1 88 ? -9.042 -10.052 1.748 1.00 95.38 88 PHE A C 1
ATOM 715 O O . PHE A 1 88 ? -9.742 -9.042 1.799 1.00 95.38 88 PHE A O 1
ATOM 722 N N . VAL A 1 89 ? -9.523 -11.224 1.320 1.00 94.06 89 VAL A N 1
ATOM 723 C CA . VAL A 1 89 ? -10.930 -11.428 0.930 1.00 94.06 89 VAL A CA 1
ATOM 724 C C . VAL A 1 89 ? -11.865 -11.189 2.115 1.00 94.06 89 VAL A C 1
ATOM 726 O O . VAL A 1 89 ? -12.850 -10.463 1.962 1.00 94.06 89 VAL A O 1
ATOM 729 N N . ASP A 1 90 ? -11.537 -11.727 3.290 1.00 91.81 90 ASP A N 1
ATOM 730 C CA . ASP A 1 90 ? -12.334 -11.549 4.507 1.00 91.81 90 ASP A CA 1
ATOM 731 C C . ASP A 1 90 ? -12.405 -10.068 4.910 1.00 91.81 90 ASP A C 1
ATOM 733 O O . ASP A 1 90 ? -13.483 -9.531 5.173 1.00 91.81 90 ASP A O 1
ATOM 737 N N . LEU A 1 91 ? -11.266 -9.370 4.878 1.00 93.81 91 LEU A N 1
ATOM 738 C CA . LEU A 1 91 ? -11.168 -7.939 5.167 1.00 93.81 91 LEU A CA 1
ATOM 739 C C . LEU A 1 91 ? -11.965 -7.078 4.177 1.00 93.81 91 LEU A C 1
ATOM 741 O O . LEU A 1 91 ? -12.658 -6.143 4.589 1.00 93.81 91 LEU A O 1
ATOM 745 N N . VAL A 1 92 ? -11.898 -7.393 2.881 1.00 92.50 92 VAL A N 1
ATOM 746 C CA . VAL A 1 92 ? -12.702 -6.718 1.851 1.00 92.50 92 VAL A CA 1
ATOM 747 C C . VAL A 1 92 ? -14.192 -6.956 2.089 1.00 92.50 92 VAL A C 1
ATOM 749 O O . VAL A 1 92 ? -14.971 -6.013 1.957 1.00 92.50 92 VAL A O 1
ATOM 752 N N . GLY A 1 93 ? -14.589 -8.168 2.486 1.00 89.94 93 GLY A N 1
ATOM 753 C CA . GLY A 1 93 ? -15.969 -8.484 2.862 1.00 89.94 93 GLY A CA 1
ATOM 754 C C . GLY A 1 93 ? -16.462 -7.642 4.042 1.00 89.94 93 GLY A C 1
ATOM 755 O O . GLY A 1 93 ? -17.517 -7.021 3.949 1.00 89.94 93 GLY A O 1
ATOM 756 N N . LEU A 1 94 ? -15.661 -7.538 5.108 1.00 87.44 94 LEU A N 1
ATOM 757 C CA . LEU A 1 94 ? -15.987 -6.740 6.299 1.00 87.44 94 LEU A CA 1
ATOM 758 C C . LEU A 1 94 ? -16.126 -5.243 5.999 1.00 87.44 94 LEU A C 1
ATOM 760 O O . LEU A 1 94 ? -16.964 -4.558 6.589 1.00 87.44 94 LEU A O 1
ATOM 764 N N . VAL A 1 95 ? -15.286 -4.721 5.104 1.00 87.69 95 VAL A N 1
ATOM 765 C CA . VAL A 1 95 ? -15.326 -3.307 4.723 1.00 87.69 95 VAL A CA 1
ATOM 766 C C . VAL A 1 95 ? -16.396 -3.021 3.675 1.00 87.69 95 VAL A C 1
ATOM 768 O O . VAL A 1 95 ? -16.924 -1.918 3.680 1.00 87.69 95 VAL A O 1
ATOM 771 N N . GLY A 1 96 ? -16.757 -3.976 2.816 1.00 79.31 96 GLY A N 1
ATOM 772 C CA . GLY A 1 96 ? -17.770 -3.792 1.770 1.00 79.31 96 GLY A CA 1
ATOM 773 C C . GLY A 1 96 ? -19.145 -3.366 2.297 1.00 79.31 96 GLY A C 1
ATOM 774 O O . GLY A 1 96 ? -19.860 -2.629 1.619 1.00 79.31 96 GLY A O 1
ATOM 775 N N . ASP A 1 97 ? -19.474 -3.746 3.532 1.00 80.25 97 ASP A N 1
ATOM 776 C CA . ASP A 1 97 ? -20.710 -3.346 4.218 1.00 80.25 97 ASP A CA 1
ATOM 777 C C . ASP A 1 97 ? -20.669 -1.906 4.768 1.00 80.25 97 ASP A C 1
ATOM 779 O O . ASP A 1 97 ? -21.674 -1.372 5.249 1.00 80.25 97 ASP A O 1
ATOM 783 N N . LEU A 1 98 ? -19.504 -1.256 4.719 1.00 84.81 98 LEU A N 1
ATOM 784 C CA . LEU A 1 98 ? -19.253 0.079 5.247 1.00 84.81 98 LEU A CA 1
ATOM 785 C C . LEU A 1 98 ? -18.763 1.003 4.128 1.00 84.81 98 LEU A C 1
ATOM 787 O O . LEU A 1 98 ? -17.987 0.630 3.258 1.00 84.81 98 LEU A O 1
ATOM 791 N N . ASN A 1 99 ? -19.154 2.276 4.167 1.00 87.75 99 ASN A N 1
ATOM 792 C CA . ASN A 1 99 ? -18.720 3.257 3.167 1.00 87.75 99 ASN A CA 1
ATOM 793 C C . ASN A 1 99 ? -17.304 3.804 3.465 1.00 87.75 99 ASN A C 1
ATOM 795 O O . ASN A 1 99 ? -17.077 5.021 3.509 1.00 87.75 99 ASN A O 1
ATOM 799 N N . ILE A 1 100 ? -16.353 2.906 3.741 1.00 92.94 100 ILE A N 1
ATOM 800 C CA . ILE A 1 100 ? -14.950 3.264 3.958 1.00 92.94 100 ILE A CA 1
ATOM 801 C C . ILE A 1 100 ? -14.310 3.518 2.599 1.00 92.94 100 ILE A C 1
ATOM 803 O O . ILE A 1 100 ? -14.336 2.690 1.690 1.00 92.94 100 ILE A O 1
ATOM 807 N N . HIS A 1 101 ? -13.705 4.688 2.456 1.00 94.50 101 HIS A N 1
ATOM 808 C CA . HIS A 1 101 ? -13.043 5.078 1.227 1.00 94.50 101 HIS A CA 1
ATOM 809 C C . HIS A 1 101 ? -11.807 4.197 0.989 1.00 94.50 101 HIS A C 1
ATOM 811 O O . HIS A 1 101 ? -11.037 3.952 1.915 1.00 94.50 101 HIS A O 1
ATOM 817 N N . HIS A 1 102 ? -11.545 3.780 -0.254 1.00 91.88 102 HIS A N 1
ATOM 818 C CA . HIS A 1 102 ? -10.434 2.866 -0.579 1.00 91.88 102 HIS A CA 1
ATOM 819 C C . HIS A 1 102 ? -9.068 3.346 -0.050 1.00 91.88 102 HIS A C 1
ATOM 821 O O . HIS A 1 102 ? -8.283 2.549 0.453 1.00 91.88 102 HIS A O 1
ATOM 827 N N . LYS A 1 103 ? -8.813 4.663 -0.075 1.00 93.94 103 LYS A N 1
ATOM 828 C CA . LYS A 1 103 ? -7.595 5.281 0.493 1.00 93.94 103 LYS A CA 1
ATOM 829 C C . LYS A 1 103 ? -7.390 5.022 1.988 1.00 93.94 103 LYS A C 1
ATOM 831 O O . LYS A 1 103 ? -6.278 5.163 2.478 1.00 93.94 103 LYS A O 1
ATOM 836 N N . VAL A 1 104 ? -8.454 4.689 2.707 1.00 95.12 104 VAL A N 1
ATOM 837 C CA . VAL A 1 104 ? -8.453 4.342 4.131 1.00 95.12 104 VAL A CA 1
ATOM 838 C C . VAL A 1 104 ? -8.518 2.822 4.309 1.00 95.12 104 VAL A C 1
ATOM 840 O O . VAL A 1 104 ? -7.794 2.267 5.133 1.00 95.12 104 VAL A O 1
ATOM 843 N N . ALA A 1 105 ? -9.328 2.138 3.496 1.00 95.00 105 ALA A N 1
ATOM 844 C CA . ALA A 1 105 ? -9.485 0.686 3.544 1.00 95.00 105 ALA A CA 1
ATOM 845 C C . ALA A 1 105 ? -8.181 -0.066 3.224 1.00 95.00 105 ALA A C 1
ATOM 847 O O . ALA A 1 105 ? -7.824 -1.002 3.928 1.00 95.00 105 ALA A O 1
ATOM 848 N N . VAL A 1 106 ? -7.428 0.366 2.205 1.00 94.81 106 VAL A N 1
ATOM 849 C CA . VAL A 1 106 ? -6.183 -0.307 1.798 1.00 94.81 106 VAL A CA 1
ATOM 850 C C . VAL A 1 106 ? -5.132 -0.310 2.925 1.00 94.81 106 VAL A C 1
ATOM 852 O O . VAL A 1 106 ? -4.636 -1.388 3.247 1.00 94.81 106 VAL A O 1
ATOM 855 N N . PRO A 1 107 ? -4.807 0.823 3.585 1.00 94.69 107 PRO A N 1
ATOM 856 C CA . PRO A 1 107 ? -3.969 0.807 4.784 1.00 94.69 107 PRO A CA 1
ATOM 857 C C . PRO A 1 107 ? -4.473 -0.120 5.885 1.00 94.69 107 PRO A C 1
ATOM 859 O O . PRO A 1 107 ? -3.676 -0.865 6.449 1.00 94.69 107 PRO A O 1
ATOM 862 N N . LEU A 1 108 ? -5.780 -0.085 6.176 1.00 95.06 108 LEU A N 1
ATOM 863 C CA . LEU A 1 108 ? -6.400 -0.953 7.177 1.00 95.06 108 LEU A CA 1
ATOM 864 C C . LEU A 1 108 ? -6.130 -2.426 6.857 1.00 95.06 108 LEU A C 1
ATOM 866 O O . LEU A 1 108 ? -5.689 -3.157 7.738 1.00 95.06 108 LEU A O 1
ATOM 870 N N . PHE A 1 109 ? -6.317 -2.845 5.603 1.00 95.62 109 PHE A N 1
ATOM 871 C CA . PHE A 1 109 ? -6.073 -4.228 5.198 1.00 95.62 109 PHE A CA 1
ATOM 872 C C . PHE A 1 109 ? -4.626 -4.647 5.427 1.00 95.62 109 PHE A C 1
ATOM 874 O O . PHE A 1 109 ? -4.365 -5.683 6.027 1.00 95.62 109 PHE A O 1
ATOM 881 N N . PHE A 1 110 ? -3.680 -3.823 4.980 1.00 96.00 110 PHE A N 1
ATOM 882 C CA . PHE A 1 110 ? -2.257 -4.134 5.082 1.00 96.00 110 PHE A CA 1
ATOM 883 C C . PHE A 1 110 ? -1.799 -4.225 6.536 1.00 96.00 110 PHE A C 1
ATOM 885 O O . PHE A 1 110 ? -1.087 -5.158 6.885 1.00 96.00 110 PHE A O 1
ATOM 892 N N . LEU A 1 111 ? -2.242 -3.291 7.378 1.00 95.44 111 LEU A N 1
ATOM 893 C CA . LEU A 1 111 ? -1.890 -3.261 8.798 1.00 95.44 111 LEU A CA 1
ATOM 894 C C . LEU A 1 111 ? -2.578 -4.369 9.599 1.00 95.44 111 LEU A C 1
ATOM 896 O O . LEU A 1 111 ? -2.051 -4.788 10.621 1.00 95.44 111 LEU A O 1
ATOM 900 N N . ALA A 1 112 ? -3.744 -4.838 9.154 1.00 95.62 112 ALA A N 1
ATOM 901 C CA . ALA A 1 112 ? -4.423 -5.979 9.755 1.00 95.62 112 ALA A CA 1
ATOM 902 C C . ALA A 1 112 ? -3.763 -7.312 9.374 1.00 95.62 112 ALA A C 1
ATOM 904 O O . ALA A 1 112 ? -3.627 -8.183 10.227 1.00 95.62 112 ALA A O 1
ATOM 905 N N . MET A 1 113 ? -3.339 -7.471 8.118 1.00 95.94 113 MET A N 1
ATOM 906 C CA . MET A 1 113 ? -2.691 -8.699 7.647 1.00 95.94 113 MET A CA 1
ATOM 907 C C . MET A 1 113 ? -1.299 -8.891 8.253 1.00 95.94 113 MET A C 1
ATOM 909 O O . MET A 1 113 ? -0.955 -10.009 8.625 1.00 95.94 113 MET A O 1
ATOM 913 N N . ASP A 1 114 ? -0.494 -7.829 8.370 1.00 95.12 114 ASP A N 1
ATOM 914 C CA . ASP A 1 114 ? 0.862 -7.951 8.909 1.00 95.12 114 ASP A CA 1
ATOM 915 C C . ASP A 1 114 ? 1.409 -6.622 9.460 1.00 95.12 114 ASP A C 1
ATOM 917 O O . ASP A 1 114 ? 0.922 -5.526 9.163 1.00 95.12 114 ASP A O 1
ATOM 921 N N . SER A 1 115 ? 2.471 -6.714 10.255 1.00 91.94 115 SER A N 1
ATOM 922 C CA . SER A 1 115 ? 3.212 -5.560 10.750 1.00 91.94 115 SER A CA 1
ATOM 923 C C . SER A 1 115 ? 3.999 -4.891 9.623 1.00 91.94 115 SER A C 1
ATOM 925 O O . SER A 1 115 ? 4.607 -5.547 8.776 1.00 91.94 115 SER A O 1
ATOM 927 N N . GLN A 1 116 ? 4.097 -3.559 9.657 1.00 90.62 116 GLN A N 1
ATOM 928 C CA . GLN A 1 116 ? 4.838 -2.793 8.644 1.00 90.62 116 GLN A CA 1
ATOM 929 C C . GLN A 1 116 ? 6.318 -3.193 8.530 1.00 90.62 116 GLN A C 1
ATOM 931 O O . GLN A 1 116 ? 6.940 -2.939 7.500 1.00 90.62 116 GLN A O 1
ATOM 936 N N . GLN A 1 117 ? 6.893 -3.785 9.581 1.00 90.75 117 GLN A N 1
ATOM 937 C CA . GLN A 1 117 ? 8.278 -4.270 9.583 1.00 90.75 117 GLN A CA 1
ATOM 938 C C . GLN A 1 117 ? 8.472 -5.498 8.679 1.00 90.75 117 GLN A C 1
ATOM 940 O O . GLN A 1 117 ? 9.580 -5.731 8.198 1.00 90.75 117 GLN A O 1
ATOM 945 N N . ASN A 1 118 ? 7.398 -6.246 8.421 1.00 94.12 118 ASN A N 1
ATOM 946 C CA . ASN A 1 118 ? 7.400 -7.442 7.585 1.00 94.12 118 ASN A CA 1
ATOM 947 C C . ASN A 1 118 ? 7.058 -7.141 6.120 1.00 94.12 118 ASN A C 1
ATOM 949 O O . ASN A 1 118 ? 7.203 -8.008 5.260 1.00 94.12 118 ASN A O 1
ATOM 953 N N . PHE A 1 119 ? 6.657 -5.908 5.800 1.00 94.56 119 PHE A N 1
ATOM 954 C CA . PHE A 1 119 ? 6.441 -5.497 4.415 1.00 94.56 119 PHE A CA 1
ATOM 955 C C . PHE A 1 119 ? 7.776 -5.438 3.670 1.00 94.56 119 PHE A C 1
ATOM 957 O O . PHE A 1 119 ? 8.794 -5.013 4.225 1.00 94.56 119 PHE A O 1
ATOM 964 N N . ASP A 1 120 ? 7.762 -5.751 2.375 1.00 93.62 120 ASP A N 1
ATOM 965 C CA . ASP A 1 120 ? 8.841 -5.309 1.492 1.00 93.62 120 ASP A CA 1
ATOM 966 C C . ASP A 1 120 ? 8.570 -3.853 1.107 1.00 93.62 120 ASP A C 1
ATOM 968 O O . ASP A 1 120 ? 7.991 -3.513 0.073 1.00 93.62 120 ASP A O 1
ATOM 972 N N . SER A 1 121 ? 8.947 -2.980 2.037 1.00 87.44 121 SER A N 1
ATOM 973 C CA . SER A 1 121 ? 8.780 -1.539 1.901 1.00 87.44 121 SER A CA 1
ATOM 974 C C . SER A 1 121 ? 9.630 -0.958 0.762 1.00 87.44 121 SER A C 1
ATOM 976 O O . SER A 1 121 ? 9.308 0.124 0.269 1.00 87.44 121 SER A O 1
ATOM 978 N N . ASP A 1 122 ? 10.692 -1.651 0.337 1.00 86.88 122 ASP A N 1
ATOM 979 C CA . ASP A 1 122 ? 11.619 -1.171 -0.690 1.00 86.88 122 ASP A CA 1
ATOM 980 C C . ASP A 1 122 ? 11.082 -1.396 -2.108 1.00 86.88 122 ASP A C 1
ATOM 982 O O . ASP A 1 122 ? 11.350 -0.571 -2.990 1.00 86.88 122 ASP A O 1
ATOM 986 N N . ALA A 1 123 ? 10.242 -2.420 -2.313 1.00 87.94 123 ALA A N 1
ATOM 987 C CA . ALA A 1 123 ? 9.596 -2.722 -3.595 1.00 87.94 123 ALA A CA 1
ATOM 988 C C . ALA A 1 123 ? 8.945 -1.483 -4.248 1.00 87.94 123 ALA A C 1
ATOM 990 O O . ALA A 1 123 ? 9.106 -1.223 -5.447 1.00 87.94 123 ALA A O 1
ATOM 991 N N . LEU A 1 124 ? 8.246 -0.674 -3.441 1.00 86.69 124 LEU A N 1
ATOM 992 C CA . LEU A 1 124 ? 7.528 0.530 -3.874 1.00 86.69 124 LEU A CA 1
ATOM 993 C C . LEU A 1 124 ? 8.038 1.823 -3.204 1.00 86.69 124 LEU A C 1
ATOM 995 O O . LEU A 1 124 ? 7.369 2.855 -3.280 1.00 86.69 124 LEU A O 1
ATOM 999 N N . ALA A 1 125 ? 9.222 1.815 -2.579 1.00 79.94 125 ALA A N 1
ATOM 1000 C CA . ALA A 1 125 ? 9.778 3.002 -1.911 1.00 79.94 125 ALA A CA 1
ATOM 1001 C C . ALA A 1 125 ? 10.157 4.129 -2.887 1.00 79.94 125 ALA A C 1
ATOM 1003 O O . ALA A 1 125 ? 10.125 5.307 -2.531 1.00 79.94 125 ALA A O 1
ATOM 1004 N N . ARG A 1 126 ? 10.540 3.784 -4.122 1.00 78.50 126 ARG A N 1
ATOM 1005 C CA . ARG A 1 126 ? 11.097 4.727 -5.109 1.00 78.50 126 ARG A CA 1
ATOM 1006 C C . ARG A 1 126 ? 10.082 5.151 -6.162 1.00 78.50 126 ARG A C 1
ATOM 1008 O O . ARG A 1 126 ? 10.375 5.134 -7.359 1.00 78.50 126 ARG A O 1
ATOM 1015 N N . ILE A 1 127 ? 8.884 5.521 -5.725 1.00 77.62 127 ILE A N 1
ATOM 1016 C CA . ILE A 1 127 ? 7.911 6.161 -6.609 1.00 77.62 127 ILE A CA 1
ATOM 1017 C C . ILE A 1 127 ? 8.207 7.657 -6.667 1.00 77.62 127 ILE A C 1
ATOM 1019 O O . ILE A 1 127 ? 8.193 8.350 -5.650 1.00 77.62 127 ILE A O 1
ATOM 1023 N N . VAL A 1 128 ? 8.469 8.154 -7.871 1.00 75.25 128 VAL A N 1
ATOM 1024 C CA . VAL A 1 128 ? 8.717 9.573 -8.123 1.00 75.25 128 VAL A CA 1
ATOM 1025 C C . VAL A 1 128 ? 7.380 10.274 -8.343 1.00 75.25 128 VAL A C 1
ATOM 1027 O O . VAL A 1 128 ? 6.711 10.035 -9.349 1.00 75.25 128 VAL A O 1
ATOM 1030 N N . TYR A 1 129 ? 7.008 11.145 -7.403 1.00 71.31 129 TYR A N 1
ATOM 1031 C CA . TYR A 1 129 ? 5.853 12.038 -7.501 1.00 71.31 129 TYR A CA 1
ATOM 1032 C C . TYR A 1 129 ? 6.313 13.433 -7.949 1.00 71.31 129 TYR A C 1
ATOM 1034 O O . TYR A 1 129 ? 6.838 14.197 -7.145 1.00 71.31 129 TYR A O 1
ATOM 1042 N N . GLN A 1 130 ? 6.109 13.773 -9.225 1.00 70.25 130 GLN A N 1
ATOM 1043 C CA . GLN A 1 130 ? 6.506 15.053 -9.822 1.00 70.25 130 GLN A CA 1
ATOM 1044 C C . GLN A 1 130 ? 5.297 15.808 -10.385 1.00 70.25 130 GLN A C 1
ATOM 1046 O O . GLN A 1 130 ? 5.126 15.973 -11.592 1.00 70.25 130 GLN A O 1
ATOM 1051 N N . THR A 1 131 ? 4.427 16.271 -9.492 1.00 63.19 131 THR A N 1
ATOM 1052 C CA . THR A 1 131 ? 3.204 17.009 -9.851 1.00 63.19 131 THR A CA 1
ATOM 1053 C C . THR A 1 131 ? 3.479 18.424 -10.375 1.00 63.19 131 THR A C 1
ATOM 1055 O O . THR A 1 131 ? 2.612 19.011 -11.019 1.00 63.19 131 THR A O 1
ATOM 1058 N N . THR A 1 132 ? 4.683 18.959 -10.153 1.00 59.12 132 THR A N 1
ATOM 1059 C CA . THR A 1 132 ? 5.154 20.253 -10.663 1.00 59.12 132 THR A CA 1
ATOM 1060 C C . THR A 1 132 ? 6.132 20.047 -11.822 1.00 59.12 132 THR A C 1
ATOM 1062 O O . THR A 1 132 ? 7.350 19.964 -11.650 1.00 59.12 132 THR A O 1
ATOM 1065 N N . LEU A 1 133 ? 5.592 19.937 -13.035 1.00 61.34 133 LEU A N 1
ATOM 1066 C CA . LEU A 1 133 ? 6.391 19.963 -14.259 1.00 61.34 133 LEU A CA 1
ATOM 1067 C C . LEU A 1 133 ? 6.602 21.415 -14.714 1.00 61.34 133 LEU A C 1
ATOM 1069 O O . LEU A 1 133 ? 5.620 22.153 -14.822 1.00 61.34 133 LEU A O 1
ATOM 1073 N N . PRO A 1 134 ? 7.846 21.843 -15.001 1.00 58.22 134 PRO A N 1
ATOM 1074 C CA . PRO A 1 134 ? 8.083 23.093 -15.715 1.00 58.22 134 PRO A CA 1
ATOM 1075 C C . PRO A 1 134 ? 7.350 23.057 -17.059 1.00 58.22 134 PRO A C 1
ATOM 1077 O O . PRO A 1 134 ? 7.356 22.022 -17.723 1.00 58.22 134 PRO A O 1
ATOM 1080 N N . SER A 1 135 ? 6.784 24.181 -17.498 1.00 54.31 135 SER A N 1
ATOM 1081 C CA . SER A 1 135 ? 6.005 24.298 -18.746 1.00 54.31 135 SER A CA 1
ATOM 1082 C C . SER A 1 135 ? 6.736 23.781 -19.997 1.00 54.31 135 SER A C 1
ATOM 1084 O O . SER A 1 135 ? 6.097 23.416 -20.977 1.00 54.31 135 SER A O 1
ATOM 1086 N N . ASN A 1 136 ? 8.072 23.725 -19.938 1.00 54.72 136 ASN A N 1
ATOM 1087 C CA . ASN A 1 136 ? 8.964 23.325 -21.027 1.00 54.72 136 ASN A CA 1
ATOM 1088 C C . ASN A 1 136 ? 9.744 22.026 -20.718 1.00 54.72 136 ASN A C 1
ATOM 1090 O O . ASN A 1 136 ? 10.642 21.656 -21.471 1.00 54.72 136 ASN A O 1
ATOM 1094 N N . GLY A 1 137 ? 9.474 21.366 -19.586 1.00 53.72 137 GLY A N 1
ATOM 1095 C CA . GLY A 1 137 ? 10.176 20.156 -19.157 1.00 53.72 137 GLY A CA 1
ATOM 1096 C C . GLY A 1 137 ? 9.482 18.890 -19.656 1.00 53.72 137 GLY A C 1
ATOM 1097 O O . GLY A 1 137 ? 8.275 18.736 -19.493 1.00 53.72 137 GLY A O 1
ATOM 1098 N N . SER A 1 138 ? 10.236 17.949 -20.230 1.00 60.62 138 SER A N 1
ATOM 1099 C CA . SER A 1 138 ? 9.696 16.622 -20.542 1.00 60.62 138 SER A CA 1
ATOM 1100 C C . SER A 1 138 ? 9.608 15.786 -19.264 1.00 60.62 138 SER A C 1
ATOM 1102 O O . SER A 1 138 ? 10.601 15.675 -18.545 1.00 60.62 138 SER A O 1
ATOM 1104 N N . SER A 1 139 ? 8.480 15.123 -19.005 1.00 62.00 139 SER A N 1
ATOM 1105 C CA . SER A 1 139 ? 8.333 14.222 -17.849 1.00 62.00 139 SER A CA 1
ATOM 1106 C C . SER A 1 139 ? 9.331 13.052 -17.847 1.00 62.00 139 SER A C 1
ATOM 1108 O O . SER A 1 139 ? 9.568 12.450 -16.803 1.00 62.00 139 SER A O 1
ATOM 1110 N N . PHE A 1 140 ? 9.963 12.766 -18.989 1.00 65.38 140 PHE A N 1
ATOM 1111 C CA . PHE A 1 140 ? 10.932 11.684 -19.166 1.00 65.38 140 PHE A CA 1
ATOM 1112 C C . PHE A 1 140 ? 12.270 11.899 -18.449 1.00 65.38 140 PHE A C 1
ATOM 1114 O O . PHE A 1 140 ? 12.911 10.914 -18.103 1.00 65.38 140 PHE A O 1
ATOM 1121 N N . SER A 1 141 ? 12.678 13.141 -18.149 1.00 67.75 141 SER A N 1
ATOM 1122 C CA . SER A 1 141 ? 13.949 13.409 -17.445 1.00 67.75 141 SER A CA 1
ATOM 1123 C C . SER A 1 141 ? 13.974 12.880 -16.008 1.00 67.75 141 SER A C 1
ATOM 1125 O O . SER A 1 141 ? 15.037 12.760 -15.408 1.00 67.75 141 SER A O 1
ATOM 1127 N N . TYR A 1 142 ? 12.799 12.590 -15.447 1.00 68.75 142 TYR A N 1
ATOM 1128 C CA . TYR A 1 142 ? 12.642 12.055 -14.097 1.00 68.75 142 TYR A CA 1
ATOM 1129 C C . TYR A 1 142 ? 12.578 10.527 -14.071 1.00 68.75 142 TYR A C 1
ATOM 1131 O O . TYR A 1 142 ? 12.651 9.927 -12.997 1.00 68.75 142 TYR A O 1
ATOM 1139 N N . TYR A 1 143 ? 12.434 9.885 -15.234 1.00 70.38 143 TYR A N 1
ATOM 1140 C CA . TYR A 1 143 ? 12.462 8.437 -15.307 1.00 70.38 143 TYR A CA 1
ATOM 1141 C C . TYR A 1 143 ? 13.907 7.953 -15.198 1.00 70.38 143 TYR A C 1
ATOM 1143 O O . TYR A 1 143 ? 14.791 8.386 -15.933 1.00 70.38 143 TYR A O 1
ATOM 1151 N N . THR A 1 144 ? 14.139 7.014 -14.286 1.00 72.88 144 THR A N 1
ATOM 1152 C CA . THR A 1 144 ? 15.406 6.290 -14.183 1.00 72.88 144 THR A CA 1
ATOM 1153 C C . THR A 1 144 ? 15.112 4.805 -14.057 1.00 72.88 144 THR A C 1
ATOM 1155 O O . THR A 1 144 ? 14.089 4.426 -13.482 1.00 72.88 144 THR A O 1
ATOM 1158 N N . ALA A 1 145 ? 16.037 3.953 -14.507 1.00 70.69 145 ALA A N 1
ATOM 1159 C CA . ALA A 1 145 ? 15.932 2.507 -14.311 1.00 70.69 145 ALA A CA 1
ATOM 1160 C C . ALA A 1 145 ? 15.753 2.111 -12.831 1.00 70.69 145 ALA A C 1
ATOM 1162 O O . ALA A 1 145 ? 15.219 1.048 -12.550 1.00 70.69 145 ALA A O 1
ATOM 1163 N N . LYS A 1 146 ? 16.137 2.978 -11.882 1.00 73.12 146 LYS A N 1
ATOM 1164 C CA . LYS A 1 146 ? 16.049 2.755 -10.429 1.00 73.12 146 LYS A CA 1
ATOM 1165 C C . LYS A 1 146 ? 14.724 3.187 -9.788 1.00 73.12 146 LYS A C 1
ATOM 1167 O O . LYS A 1 146 ? 14.524 2.901 -8.608 1.00 73.12 146 LYS A O 1
ATOM 1172 N N . ALA A 1 147 ? 13.871 3.928 -10.498 1.00 75.19 147 ALA A N 1
ATOM 1173 C CA . ALA A 1 147 ? 12.561 4.334 -9.993 1.00 75.19 147 ALA A CA 1
ATOM 1174 C C . ALA A 1 147 ? 11.558 3.191 -10.192 1.00 75.19 147 ALA A C 1
ATOM 1176 O O . ALA A 1 147 ? 11.482 2.645 -11.291 1.00 75.19 147 ALA A O 1
ATOM 1177 N N . SER A 1 148 ? 10.788 2.835 -9.159 1.00 75.69 148 SER A N 1
ATOM 1178 C CA . SER A 1 148 ? 9.761 1.780 -9.245 1.00 75.69 148 SER A CA 1
ATOM 1179 C C . SER A 1 148 ? 8.537 2.251 -10.032 1.00 75.69 148 SER A C 1
ATOM 1181 O O . SER A 1 148 ? 7.934 1.475 -10.762 1.00 75.69 148 SER A O 1
ATOM 1183 N N . ALA A 1 149 ? 8.181 3.533 -9.931 1.00 77.44 149 ALA A N 1
ATOM 1184 C CA . ALA A 1 149 ? 7.154 4.155 -10.763 1.00 77.44 149 ALA A CA 1
ATOM 1185 C C . ALA A 1 149 ? 7.375 5.669 -10.870 1.00 77.44 149 ALA A C 1
ATOM 1187 O O . ALA A 1 149 ? 8.009 6.273 -10.003 1.00 77.44 149 ALA A O 1
ATOM 1188 N N . VAL A 1 150 ? 6.819 6.291 -11.912 1.00 76.75 150 VAL A N 1
ATOM 1189 C CA . VAL A 1 150 ? 6.822 7.753 -12.092 1.00 76.75 150 VAL A CA 1
ATOM 1190 C C . VAL A 1 150 ? 5.392 8.263 -12.290 1.00 76.75 150 VAL A C 1
ATOM 1192 O O . VAL A 1 150 ? 4.634 7.751 -13.130 1.00 76.75 150 VAL A O 1
ATOM 1195 N N . TYR A 1 151 ? 5.017 9.285 -11.519 1.00 73.94 151 TYR A N 1
ATOM 1196 C CA . TYR A 1 151 ? 3.711 9.936 -11.577 1.00 73.94 151 TYR A CA 1
ATOM 1197 C C . TYR A 1 151 ? 3.797 11.468 -11.425 1.00 73.94 151 TYR A C 1
ATOM 1199 O O . TYR A 1 151 ? 4.484 11.945 -10.530 1.00 73.94 151 TYR A O 1
ATOM 1207 N N . PRO A 1 152 ? 3.021 12.249 -12.199 1.00 67.88 152 PRO A N 1
ATOM 1208 C CA . PRO A 1 152 ? 2.399 11.874 -13.458 1.00 67.88 152 PRO A CA 1
ATOM 1209 C C . PRO A 1 152 ? 3.464 11.782 -14.560 1.00 67.88 152 PRO A C 1
ATOM 1211 O O . PRO A 1 152 ? 4.256 12.695 -14.759 1.00 67.88 152 PRO A O 1
ATOM 1214 N N . LEU A 1 153 ? 3.445 10.689 -15.319 1.00 74.00 153 LEU A N 1
ATOM 1215 C CA . LEU A 1 153 ? 4.112 10.615 -16.616 1.00 74.00 153 LEU A CA 1
ATOM 1216 C C . LEU A 1 153 ? 3.021 10.544 -17.684 1.00 74.00 153 LEU A C 1
ATOM 1218 O O . LEU A 1 153 ? 2.138 9.683 -17.588 1.00 74.00 153 LEU A O 1
ATOM 1222 N N . LYS A 1 154 ? 3.057 11.459 -18.654 1.00 73.56 154 LYS A N 1
ATOM 1223 C CA . LYS A 1 154 ? 2.145 11.477 -19.802 1.00 73.56 154 LYS A CA 1
ATOM 1224 C C . LYS A 1 154 ? 2.947 11.259 -21.079 1.00 73.56 154 LYS A C 1
ATOM 1226 O O . LYS A 1 154 ? 3.921 11.962 -21.314 1.00 73.56 154 LYS A O 1
ATOM 1231 N N . VAL A 1 155 ? 2.511 10.299 -21.883 1.00 77.12 155 VAL A N 1
ATOM 1232 C CA . VAL A 1 155 ? 2.981 10.094 -23.256 1.00 77.12 155 VAL A CA 1
ATOM 1233 C C . VAL A 1 155 ? 2.013 10.850 -24.159 1.00 77.12 155 VAL A C 1
ATOM 1235 O O . VAL A 1 155 ? 0.814 10.584 -24.100 1.00 77.12 155 VAL A O 1
ATOM 1238 N N . LEU A 1 156 ? 2.500 11.838 -24.912 1.00 81.94 156 LEU A N 1
ATOM 1239 C CA . LEU A 1 156 ? 1.639 12.727 -25.704 1.00 81.94 156 LEU A CA 1
ATOM 1240 C C . LEU A 1 156 ? 1.598 12.357 -27.194 1.00 81.94 156 LEU A C 1
ATOM 1242 O O . LEU A 1 156 ? 0.672 12.765 -27.887 1.00 81.94 156 LEU A O 1
ATOM 1246 N N . ASN A 1 157 ? 2.595 11.618 -27.681 1.00 80.31 157 ASN A N 1
ATOM 1247 C CA . ASN A 1 157 ? 2.754 11.205 -29.076 1.00 80.31 157 ASN A CA 1
ATOM 1248 C C . ASN A 1 157 ? 3.658 9.957 -29.177 1.00 80.31 157 ASN A C 1
ATOM 1250 O O . ASN A 1 157 ? 4.233 9.500 -28.185 1.00 80.31 157 ASN A O 1
ATOM 1254 N N . GLU A 1 158 ? 3.796 9.408 -30.378 1.00 84.25 158 GLU A N 1
ATOM 1255 C CA . GLU A 1 158 ? 4.603 8.220 -30.666 1.00 84.25 158 GLU A CA 1
ATOM 1256 C C . GLU A 1 158 ? 6.106 8.428 -30.386 1.00 84.25 158 GLU A C 1
ATOM 1258 O O . GLU A 1 158 ? 6.702 7.558 -29.750 1.00 84.25 158 GLU A O 1
ATOM 1263 N N . PRO A 1 159 ? 6.746 9.559 -30.753 1.00 83.38 159 PRO A N 1
ATOM 1264 C CA . PRO A 1 159 ? 8.127 9.836 -30.343 1.00 83.38 159 PRO A CA 1
ATOM 1265 C C . PRO A 1 159 ? 8.348 9.813 -28.825 1.00 83.38 159 PRO A C 1
ATOM 1267 O O . PRO A 1 159 ? 9.368 9.310 -28.351 1.00 83.38 159 PRO A O 1
ATOM 1270 N N . ASP A 1 160 ? 7.399 10.340 -28.053 1.00 80.00 160 ASP A N 1
ATOM 1271 C CA . ASP A 1 160 ? 7.427 10.307 -26.591 1.00 80.00 160 ASP A CA 1
ATOM 1272 C C . ASP A 1 160 ? 7.302 8.873 -26.059 1.00 80.00 160 ASP A C 1
ATOM 1274 O O . ASP A 1 160 ? 7.962 8.516 -25.081 1.00 80.00 160 ASP A O 1
ATOM 1278 N N . PHE A 1 161 ? 6.507 8.028 -26.721 1.00 81.62 161 PHE A N 1
ATOM 1279 C CA . PHE A 1 161 ? 6.412 6.607 -26.394 1.00 81.62 161 PHE A CA 1
ATOM 1280 C C . PHE A 1 161 ? 7.736 5.879 -26.654 1.00 81.62 161 PHE A C 1
ATOM 1282 O O . PHE A 1 161 ? 8.223 5.167 -25.778 1.00 81.62 161 PHE A O 1
ATOM 1289 N N . VAL A 1 162 ? 8.365 6.103 -27.811 1.00 82.44 162 VAL A N 1
ATOM 1290 C CA . VAL A 1 162 ? 9.669 5.500 -28.142 1.00 82.44 162 VAL A CA 1
ATOM 1291 C C . VAL A 1 162 ? 10.741 5.932 -27.138 1.00 82.44 162 VAL A C 1
ATOM 1293 O O . VAL A 1 162 ? 11.484 5.090 -26.633 1.00 82.44 162 VAL A O 1
ATOM 1296 N N . LYS A 1 163 ? 10.782 7.220 -26.769 1.00 81.00 163 LYS A N 1
ATOM 1297 C CA . LYS A 1 163 ? 11.687 7.721 -25.720 1.00 81.00 163 LYS A CA 1
ATOM 1298 C C . LYS A 1 163 ? 11.429 7.056 -24.375 1.00 81.00 163 LYS A C 1
ATOM 1300 O O . LYS A 1 163 ? 12.377 6.719 -23.675 1.00 81.00 163 LYS A O 1
ATOM 1305 N N . LEU A 1 164 ? 10.169 6.849 -23.997 1.00 80.50 164 LEU A N 1
ATOM 1306 C CA . LEU A 1 164 ? 9.851 6.114 -22.778 1.00 80.50 164 LEU A CA 1
ATOM 1307 C C . LEU A 1 164 ? 10.437 4.703 -22.820 1.00 80.50 164 LEU A C 1
ATOM 1309 O O . LEU A 1 164 ? 11.152 4.327 -21.895 1.00 80.50 164 LEU A O 1
ATOM 1313 N N . VAL A 1 165 ? 10.173 3.954 -23.895 1.00 79.81 165 VAL A N 1
ATOM 1314 C CA . VAL A 1 165 ? 10.674 2.582 -24.069 1.00 79.81 165 VAL A CA 1
ATOM 1315 C C . VAL A 1 165 ? 12.202 2.549 -24.009 1.00 79.81 165 VAL A C 1
ATOM 1317 O O . VAL A 1 165 ? 12.749 1.716 -23.298 1.00 79.81 165 VAL A O 1
ATOM 1320 N N . GLN A 1 166 ? 12.891 3.507 -24.634 1.00 80.12 166 GLN A N 1
ATOM 1321 C CA . GLN A 1 166 ? 14.349 3.668 -24.543 1.00 80.12 166 GLN A CA 1
ATOM 1322 C C . GLN A 1 166 ? 14.850 3.816 -23.106 1.00 80.12 166 GLN A C 1
ATOM 1324 O O . GLN A 1 166 ? 15.780 3.124 -22.686 1.00 80.12 166 GLN A O 1
ATOM 1329 N N . VAL A 1 167 ? 14.240 4.710 -22.324 1.00 77.38 167 VAL A N 1
ATOM 1330 C CA . VAL A 1 167 ? 14.666 4.911 -20.934 1.00 77.38 167 VAL A CA 1
ATOM 1331 C C . VAL A 1 167 ? 14.288 3.697 -20.074 1.00 77.38 167 VAL A C 1
ATOM 1333 O O . VAL A 1 167 ? 15.063 3.312 -19.198 1.00 77.38 167 VAL A O 1
ATOM 1336 N N . MET A 1 168 ? 13.160 3.030 -20.341 1.00 76.25 168 MET A N 1
ATOM 1337 C CA . MET A 1 168 ? 12.811 1.759 -19.693 1.00 76.25 168 MET A CA 1
ATOM 1338 C C . MET A 1 168 ? 13.833 0.657 -20.010 1.00 76.25 168 MET A C 1
ATOM 1340 O O . MET A 1 168 ? 14.249 -0.060 -19.100 1.00 76.25 168 MET A O 1
ATOM 1344 N N . ALA A 1 169 ? 14.281 0.575 -21.263 1.00 77.06 169 ALA A N 1
ATOM 1345 C CA . ALA A 1 169 ? 15.246 -0.404 -21.750 1.00 77.06 169 ALA A CA 1
ATOM 1346 C C . ALA A 1 169 ? 16.648 -0.229 -21.150 1.00 77.06 169 ALA A C 1
ATOM 1348 O O . ALA A 1 169 ? 17.396 -1.193 -21.046 1.00 77.06 169 ALA A O 1
ATOM 1349 N N . SER A 1 170 ? 16.995 0.961 -20.644 1.00 73.75 170 SER A N 1
ATOM 1350 C CA . SER A 1 170 ? 18.247 1.147 -19.889 1.00 73.75 170 SER A CA 1
ATOM 1351 C C . SER A 1 170 ? 18.362 0.246 -18.646 1.00 73.75 170 SER A C 1
ATOM 1353 O O . SER A 1 170 ? 19.463 0.054 -18.130 1.00 73.75 170 SER A O 1
ATOM 1355 N N . GLY A 1 171 ? 17.239 -0.298 -18.158 1.00 68.12 171 GLY A N 1
ATOM 1356 C CA . GLY A 1 171 ? 17.194 -1.278 -17.073 1.00 68.12 171 GLY A CA 1
ATOM 1357 C C . GLY A 1 171 ? 17.131 -2.745 -17.517 1.00 68.12 171 GLY A C 1
ATOM 1358 O O . GLY A 1 171 ? 17.326 -3.608 -16.666 1.00 68.12 171 GLY A O 1
ATOM 1359 N N . ASP A 1 172 ? 16.875 -3.035 -18.800 1.00 70.44 172 ASP A N 1
ATOM 1360 C CA . ASP A 1 172 ? 16.764 -4.397 -19.342 1.00 70.44 172 ASP A CA 1
ATOM 1361 C C . ASP A 1 172 ? 17.350 -4.480 -20.772 1.00 70.44 172 ASP A C 1
ATOM 1363 O O . ASP A 1 172 ? 16.756 -3.948 -21.716 1.00 70.44 172 ASP A O 1
ATOM 1367 N N . PRO A 1 173 ? 18.484 -5.183 -20.965 1.00 66.25 173 PRO A N 1
ATOM 1368 C CA . PRO A 1 173 ? 19.107 -5.367 -22.274 1.00 66.25 173 PRO A CA 1
ATOM 1369 C C . PRO A 1 173 ? 18.193 -5.971 -23.350 1.00 66.25 173 PRO A C 1
ATOM 1371 O O . PRO A 1 173 ? 18.370 -5.642 -24.519 1.00 66.25 173 PRO A O 1
ATOM 1374 N N . LEU A 1 174 ? 17.210 -6.806 -22.991 1.00 68.62 174 LEU A N 1
ATOM 1375 C CA . LEU A 1 174 ? 16.299 -7.429 -23.962 1.00 68.62 174 LEU A CA 1
ATOM 1376 C C . LEU A 1 174 ? 15.314 -6.420 -24.559 1.00 68.62 174 LEU A C 1
ATOM 1378 O O . LEU A 1 174 ? 14.911 -6.549 -25.711 1.00 68.62 174 LEU A O 1
ATOM 1382 N N . LEU A 1 175 ? 14.950 -5.377 -23.809 1.00 66.69 175 LEU A N 1
ATOM 1383 C CA . LEU A 1 175 ? 14.171 -4.272 -24.366 1.00 66.69 175 LEU A CA 1
ATOM 1384 C C . LEU A 1 175 ? 14.997 -3.397 -25.312 1.00 66.69 175 LEU A C 1
ATOM 1386 O O . LEU A 1 175 ? 14.411 -2.741 -26.170 1.00 66.69 175 LEU A O 1
ATOM 1390 N N . MET A 1 176 ? 16.330 -3.365 -25.174 1.00 61.78 176 MET A N 1
ATOM 1391 C CA . MET A 1 176 ? 17.170 -2.621 -26.118 1.00 61.78 176 MET A CA 1
ATOM 1392 C C . MET A 1 176 ? 17.125 -3.225 -27.525 1.00 61.78 176 MET A C 1
ATOM 1394 O O . MET A 1 176 ? 17.418 -2.517 -28.478 1.00 61.78 176 MET A O 1
ATOM 1398 N N . GLU A 1 177 ? 16.713 -4.487 -27.675 1.00 68.12 177 GLU A N 1
ATOM 1399 C CA . GLU A 1 177 ? 16.516 -5.115 -28.988 1.00 68.12 177 GLU A CA 1
ATOM 1400 C C . GLU A 1 177 ? 15.260 -4.607 -29.724 1.00 68.12 177 GLU A C 1
ATOM 1402 O O . GLU A 1 177 ? 15.135 -4.810 -30.930 1.00 68.12 177 GLU A O 1
ATOM 1407 N N . LEU A 1 178 ? 14.326 -3.950 -29.020 1.00 59.59 178 LEU A N 1
ATOM 1408 C CA . LEU A 1 178 ? 13.074 -3.416 -29.583 1.00 59.59 178 LEU A CA 1
ATOM 1409 C C . LEU A 1 178 ? 13.180 -1.959 -30.063 1.00 59.59 178 LEU A C 1
ATOM 1411 O O . LEU A 1 178 ? 12.203 -1.432 -30.601 1.00 59.59 178 LEU A O 1
ATOM 1415 N N . VAL A 1 179 ? 14.315 -1.300 -29.814 1.00 57.62 179 VAL A N 1
ATOM 1416 C CA . VAL A 1 179 ? 14.540 0.132 -30.061 1.00 57.62 179 VAL A CA 1
ATOM 1417 C C . VAL A 1 179 ? 15.462 0.345 -31.252 1.00 57.62 179 VAL A C 1
ATOM 1419 O O . VAL A 1 179 ? 16.558 -0.252 -31.262 1.00 57.62 179 VAL A O 1
#

Foldseek 3Di:
DDFLCLLVVPFDLVFKEDQCLADVFKDKDFADPPDDPVQVLLLVLLVVLLVVDDPQLVVLLVVADDSRIQIFGPDPDIHDHPVCVVLLVVLCVSCVVDPRDPRRSVVSSNSSSHHPVRHSNLLQNQEAACP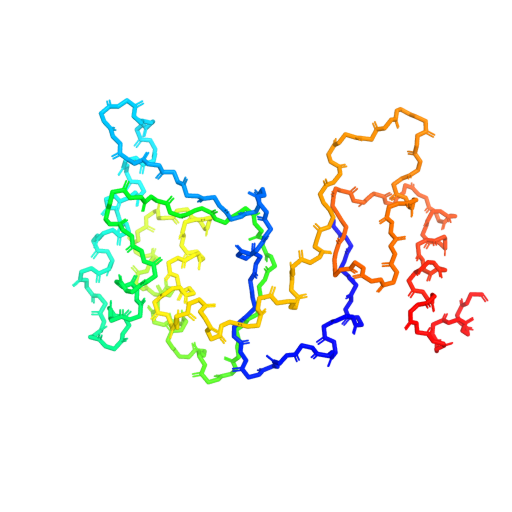DDDPPDQQLVPDASSHRYYPPHDQDDDVSVVSNLVRSCVNPVVSVVVD

Organism: Dendrobium nobile (NCBI:txid94219)